Protein AF-A0A7D5C7W1-F1 (afdb_monomer_lite)

pLDDT: mean 70.5, std 14.18, range [37.78, 88.94]

Foldseek 3Di:
DDDPPPPVPQQWKWKWFAAPPDIDIDTDSDVLRNLVVNVVVPHTPKMFIATPNHTPDICVPQPDSVSVNVVVVVVVVVVVQQVQDDPPPVPDPRAHPNRGPPVSVVCVVVVNDDD

Secondary structure (DSSP, 8-state):
------------EEEEEEETTEEEEEEESSHHHHHHHHHHH---SEEEEEETTEEEEEHHHH-SHHHHHHHHHHHHHHHHHHH-B---TT--TT-BSSS--HHHHHHHHTT----

Sequence (115 aa):
MDIPPTETTGRSIIVKLFRRHSVETEPAGSIGDAIATVKAAGDLDEAKILQDDEVVYHSERNGDIEEWERAWEREQRRLSAEASAWDCPHDVEHCFVDDRCIDCQIDRAAGRTEE

Structure (mmCIF, N/CA/C/O backbone):
data_AF-A0A7D5C7W1-F1
#
_entry.id   AF-A0A7D5C7W1-F1
#
loop_
_atom_site.group_PDB
_atom_site.id
_atom_site.type_symbol
_atom_site.label_atom_id
_atom_site.label_alt_id
_atom_site.label_comp_id
_atom_site.label_asym_id
_atom_site.label_entity_id
_atom_site.label_seq_id
_atom_site.pdbx_PDB_ins_code
_atom_site.Cartn_x
_atom_site.Cartn_y
_atom_site.Cartn_z
_atom_site.occupancy
_atom_site.B_iso_or_equiv
_atom_site.auth_seq_id
_atom_site.auth_comp_id
_atom_site.auth_asym_id
_atom_site.auth_atom_id
_atom_site.pdbx_PDB_model_num
ATOM 1 N N . MET A 1 1 ? -26.365 -22.523 -23.723 1.00 37.78 1 MET A N 1
ATOM 2 C CA . MET A 1 1 ? -26.177 -21.530 -22.648 1.00 37.78 1 MET A CA 1
ATOM 3 C C . MET A 1 1 ? -24.685 -21.462 -22.440 1.00 37.78 1 MET A C 1
ATOM 5 O O . MET A 1 1 ? -24.122 -22.398 -21.893 1.00 37.78 1 MET A O 1
ATOM 9 N N . ASP A 1 2 ? -24.074 -20.460 -23.059 1.00 46.09 2 ASP A N 1
ATOM 10 C CA . ASP A 1 2 ? -22.629 -20.259 -23.102 1.00 46.09 2 ASP A CA 1
ATOM 11 C C . ASP A 1 2 ? -22.239 -19.521 -21.819 1.00 46.09 2 ASP A C 1
ATOM 13 O O . ASP A 1 2 ? -22.752 -18.434 -21.550 1.00 46.09 2 ASP A O 1
ATOM 17 N N . ILE A 1 3 ? -21.456 -20.175 -20.966 1.00 53.56 3 ILE A N 1
ATOM 18 C CA . ILE A 1 3 ? -20.878 -19.556 -19.776 1.00 53.56 3 ILE A CA 1
ATOM 19 C C . ILE A 1 3 ? -19.636 -18.841 -20.307 1.00 53.56 3 ILE A C 1
ATOM 21 O O . ILE A 1 3 ? -18.730 -19.544 -20.759 1.00 53.56 3 ILE A O 1
ATOM 25 N N . PRO A 1 4 ? -19.554 -17.500 -20.321 1.00 42.94 4 PRO A N 1
ATOM 26 C CA . PRO A 1 4 ? -18.285 -16.882 -20.651 1.00 42.94 4 PRO A CA 1
ATOM 27 C C . PRO A 1 4 ? -17.288 -17.316 -19.571 1.00 42.94 4 PRO A C 1
ATOM 29 O O . PRO A 1 4 ? -17.618 -17.221 -18.382 1.00 42.94 4 PRO A O 1
ATOM 32 N N . PRO A 1 5 ? -16.081 -17.788 -19.922 1.00 40.34 5 PRO A N 1
ATOM 33 C CA . PRO A 1 5 ? -15.007 -17.812 -18.957 1.00 40.34 5 PRO A CA 1
ATOM 34 C C . PRO A 1 5 ? -14.667 -16.347 -18.685 1.00 40.34 5 PRO A C 1
ATOM 36 O O . PRO A 1 5 ? -13.789 -15.763 -19.307 1.00 40.34 5 PRO A O 1
ATOM 39 N N . THR A 1 6 ? -15.359 -15.721 -17.736 1.00 44.25 6 THR A N 1
ATOM 40 C CA . THR A 1 6 ? -14.728 -14.673 -16.944 1.00 44.25 6 THR A CA 1
ATOM 41 C C . THR A 1 6 ? -13.753 -15.381 -16.019 1.00 44.25 6 THR A C 1
ATOM 43 O O . THR A 1 6 ? -13.923 -15.408 -14.803 1.00 44.25 6 THR A O 1
ATOM 46 N N . GLU A 1 7 ? -12.702 -15.948 -16.611 1.00 38.44 7 GLU A N 1
ATOM 47 C CA . GLU A 1 7 ? -11.394 -16.001 -15.983 1.00 38.44 7 GLU A CA 1
ATOM 48 C C . GLU A 1 7 ? -10.922 -14.542 -15.924 1.00 38.44 7 GLU A C 1
ATOM 50 O O . GLU A 1 7 ? -10.000 -14.096 -16.597 1.00 38.44 7 GLU A O 1
ATOM 55 N N . THR A 1 8 ? -11.663 -13.730 -15.170 1.00 41.16 8 THR A N 1
ATOM 56 C CA . THR A 1 8 ? -11.155 -12.473 -14.684 1.00 41.16 8 THR A CA 1
ATOM 57 C C . THR A 1 8 ? -10.072 -12.946 -13.740 1.00 41.16 8 THR A C 1
ATOM 59 O O . THR A 1 8 ? -10.363 -13.351 -12.617 1.00 41.16 8 THR A O 1
ATOM 62 N N . THR A 1 9 ? -8.821 -12.932 -14.193 1.00 43.38 9 THR A N 1
ATOM 63 C CA . THR A 1 9 ? -7.648 -12.822 -13.323 1.00 43.38 9 THR A CA 1
ATOM 64 C C . THR A 1 9 ? -7.754 -11.477 -12.593 1.00 43.38 9 THR A C 1
ATOM 66 O O . THR A 1 9 ? -6.958 -10.559 -12.764 1.00 43.38 9 THR A O 1
ATOM 69 N N . GLY A 1 10 ? -8.842 -11.295 -11.853 1.00 48.38 10 GLY A N 1
ATOM 70 C CA . GLY A 1 10 ? -9.169 -10.117 -11.097 1.00 48.38 10 GLY A CA 1
ATOM 71 C C . GLY A 1 10 ? -8.410 -10.291 -9.820 1.00 48.38 10 GLY A C 1
ATOM 72 O O . GLY A 1 10 ? -8.976 -10.798 -8.857 1.00 48.38 10 GLY A O 1
ATOM 73 N N . ARG A 1 11 ? -7.122 -9.931 -9.862 1.00 61.25 11 ARG A N 1
ATOM 74 C CA . ARG A 1 11 ? -6.291 -9.743 -8.675 1.00 61.25 11 ARG A CA 1
ATOM 75 C C . ARG A 1 11 ? -7.110 -8.880 -7.721 1.00 61.25 11 ARG A C 1
ATOM 77 O O . ARG A 1 11 ? -7.193 -7.668 -7.899 1.00 61.25 11 ARG A O 1
ATOM 84 N N . SER A 1 12 ? -7.806 -9.524 -6.792 1.00 74.75 12 SER A N 1
ATOM 85 C CA . SER A 1 12 ? -8.755 -8.854 -5.916 1.00 74.75 12 SER A CA 1
ATOM 86 C C . SER A 1 12 ? -7.945 -8.312 -4.766 1.00 74.75 12 SER A C 1
ATOM 88 O O . SER A 1 12 ? -7.435 -9.075 -3.945 1.00 74.75 12 SER A O 1
ATOM 90 N N . ILE A 1 13 ? -7.742 -7.000 -4.773 1.00 85.38 13 ILE A N 1
ATOM 91 C CA . ILE A 1 13 ? -6.924 -6.335 -3.773 1.00 85.38 13 ILE A CA 1
ATOM 92 C C . ILE A 1 13 ? -7.873 -5.767 -2.734 1.00 85.38 13 ILE A C 1
ATOM 94 O O . ILE A 1 13 ? -8.790 -5.012 -3.050 1.00 85.38 13 ILE A O 1
ATOM 98 N N . ILE A 1 14 ? -7.678 -6.178 -1.490 1.00 87.94 14 ILE A N 1
ATOM 99 C CA . ILE A 1 14 ? -8.519 -5.803 -0.366 1.00 87.94 14 ILE A CA 1
ATOM 100 C C . ILE A 1 14 ? -7.636 -5.171 0.693 1.00 87.94 14 ILE A C 1
ATOM 102 O O . ILE A 1 14 ? -6.658 -5.757 1.151 1.00 87.94 14 ILE A O 1
ATOM 106 N N . VAL A 1 15 ? -8.015 -3.979 1.121 1.00 88.00 15 VAL A N 1
ATOM 107 C CA . VAL A 1 15 ? -7.354 -3.250 2.192 1.00 88.00 15 VAL A CA 1
ATOM 108 C C . VAL A 1 15 ? -8.159 -3.425 3.458 1.00 88.00 15 VAL A C 1
ATOM 110 O O . VAL A 1 15 ? -9.334 -3.078 3.496 1.00 88.00 15 VAL A O 1
ATOM 113 N N . LYS A 1 16 ? -7.532 -3.945 4.507 1.00 88.94 16 LYS A N 1
ATOM 114 C CA . LYS A 1 16 ? -8.096 -4.000 5.852 1.00 88.94 16 LYS A CA 1
ATOM 115 C C . LYS A 1 16 ? -7.408 -2.965 6.723 1.00 88.94 16 LYS A C 1
ATOM 117 O O . LYS A 1 16 ? -6.205 -3.038 6.958 1.00 88.94 16 LYS A O 1
ATOM 122 N N . LEU A 1 17 ? -8.198 -2.019 7.198 1.00 88.00 17 LEU A N 1
ATOM 123 C CA . LEU A 1 17 ? -7.801 -0.930 8.069 1.00 88.00 17 LEU A CA 1
ATOM 124 C C . LEU A 1 17 ? -8.345 -1.227 9.463 1.00 88.00 17 LEU A C 1
ATOM 126 O O . LEU A 1 17 ? -9.556 -1.228 9.679 1.00 88.00 17 LEU A O 1
ATOM 130 N N . PHE A 1 18 ? -7.459 -1.498 10.408 1.00 87.25 18 PHE A N 1
ATOM 131 C CA . PHE A 1 18 ? -7.803 -1.746 11.798 1.00 87.25 18 PHE A CA 1
ATOM 132 C C . PHE A 1 18 ? -7.570 -0.468 12.602 1.00 87.25 18 PHE A C 1
ATOM 134 O O . PHE A 1 18 ? -6.472 0.086 12.654 1.00 87.25 18 PHE A O 1
ATOM 141 N N . ARG A 1 19 ? -8.634 -0.005 13.249 1.00 84.12 19 ARG A N 1
ATOM 142 C CA . ARG A 1 19 ? -8.645 1.107 14.199 1.00 84.12 19 ARG A CA 1
ATOM 143 C C . ARG A 1 19 ? -9.031 0.569 15.573 1.00 84.12 19 ARG A C 1
ATOM 145 O O . ARG A 1 19 ? -9.705 -0.457 15.664 1.00 84.12 19 ARG A O 1
ATOM 152 N N . ARG A 1 20 ? -8.723 1.312 16.641 1.00 81.12 20 ARG A N 1
ATOM 153 C CA . ARG A 1 20 ? -9.083 0.962 18.035 1.00 81.12 20 ARG A CA 1
ATOM 154 C C . ARG A 1 20 ? -10.490 0.393 18.249 1.00 81.12 20 ARG A C 1
ATOM 156 O O . ARG A 1 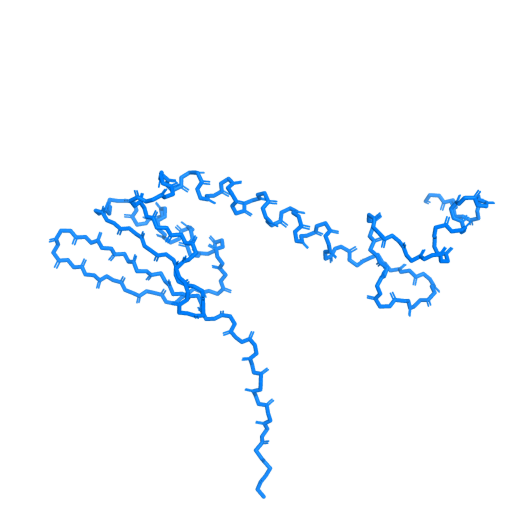20 ? -10.676 -0.419 19.148 1.00 81.12 20 ARG A O 1
ATOM 163 N N . HIS A 1 21 ? -11.484 0.849 17.484 1.00 83.62 21 HIS A N 1
ATOM 164 C CA . HIS A 1 21 ? -12.888 0.457 17.657 1.00 83.62 21 HIS A CA 1
ATOM 165 C C . HIS A 1 21 ? -13.593 0.007 16.369 1.00 83.62 21 HIS A C 1
ATOM 167 O O . HIS A 1 21 ? -14.783 -0.305 16.418 1.00 83.62 21 HIS A O 1
ATOM 173 N N . SER A 1 22 ? -12.907 -0.029 15.226 1.00 83.31 22 SER A N 1
ATOM 174 C CA . SER A 1 22 ? -13.524 -0.392 13.948 1.00 83.31 22 SER A CA 1
ATOM 175 C C . SER A 1 22 ? -12.532 -1.076 13.023 1.00 83.31 22 SER A C 1
ATOM 177 O O . SER A 1 22 ? -11.337 -0.797 13.048 1.00 83.31 22 SER A O 1
ATOM 179 N N . VAL A 1 23 ? -13.051 -1.969 12.187 1.00 85.69 23 VAL A N 1
ATOM 180 C CA . VAL A 1 23 ? -12.305 -2.551 11.075 1.00 85.69 23 VAL A CA 1
ATOM 181 C C . VAL A 1 23 ? -13.021 -2.146 9.803 1.00 85.69 23 VAL A C 1
ATOM 183 O O . VAL A 1 23 ? -14.187 -2.487 9.612 1.00 85.69 23 VAL A O 1
ATOM 186 N N . GLU A 1 24 ? -12.328 -1.398 8.958 1.00 86.50 24 GLU A N 1
ATOM 187 C CA . GLU A 1 24 ? -12.803 -1.006 7.637 1.00 86.50 24 GLU A CA 1
ATOM 188 C C . GLU A 1 24 ? -12.127 -1.888 6.596 1.00 86.50 24 GLU A C 1
ATOM 190 O O . GLU A 1 24 ? -10.955 -2.244 6.718 1.00 86.50 24 GLU A O 1
ATOM 195 N N . THR A 1 25 ? -12.897 -2.332 5.608 1.00 86.06 25 THR A N 1
ATOM 196 C CA . THR A 1 25 ? -12.401 -3.199 4.543 1.00 86.06 25 THR A CA 1
ATOM 197 C C . THR A 1 25 ? -12.825 -2.614 3.214 1.00 86.06 25 THR A C 1
ATOM 199 O O . THR A 1 25 ? -14.011 -2.614 2.904 1.00 86.06 25 THR A O 1
ATOM 202 N N . GLU A 1 26 ? -11.851 -2.137 2.449 1.00 84.75 26 GLU A N 1
ATOM 203 C CA . GLU A 1 26 ? -12.074 -1.419 1.199 1.00 84.75 26 GLU A CA 1
ATOM 204 C C . GLU A 1 26 ? -11.425 -2.198 0.043 1.00 84.75 26 GLU A C 1
ATOM 206 O O . GLU A 1 26 ? -10.246 -2.560 0.132 1.00 84.75 26 GLU A O 1
ATOM 211 N N . PRO A 1 27 ? -12.163 -2.503 -1.037 1.00 83.75 27 PRO A N 1
ATOM 212 C CA . PRO A 1 27 ? -11.574 -3.070 -2.240 1.00 83.75 27 PRO A CA 1
ATOM 213 C C . PRO A 1 27 ? -10.792 -1.989 -2.997 1.00 83.75 27 PRO A C 1
ATOM 215 O O . PRO A 1 27 ? -11.288 -0.883 -3.194 1.00 83.75 27 PRO A O 1
ATOM 218 N N . ALA A 1 28 ? -9.592 -2.324 -3.459 1.00 81.25 28 ALA A N 1
ATOM 219 C CA . ALA A 1 28 ? -8.741 -1.435 -4.239 1.00 81.25 28 ALA A CA 1
ATOM 220 C C . ALA A 1 28 ? -8.519 -1.991 -5.649 1.00 81.25 28 ALA A C 1
ATOM 222 O O . ALA A 1 28 ? -8.446 -3.202 -5.863 1.00 81.25 28 ALA A O 1
ATOM 223 N N . GLY A 1 29 ? -8.371 -1.094 -6.625 1.00 74.50 29 GLY A N 1
ATOM 224 C CA . GLY A 1 29 ? -8.097 -1.485 -8.013 1.00 74.50 29 GLY A CA 1
ATOM 225 C C . GLY A 1 29 ? -6.635 -1.872 -8.268 1.00 74.50 29 GLY A C 1
ATOM 226 O O . GLY A 1 29 ? -6.312 -2.419 -9.321 1.00 74.50 29 GLY A O 1
ATOM 227 N N . SER A 1 30 ? -5.724 -1.549 -7.346 1.00 79.44 30 SER A N 1
ATOM 228 C CA . SER A 1 30 ? -4.277 -1.781 -7.455 1.00 79.44 30 SER A CA 1
ATOM 229 C C . SER A 1 30 ? -3.605 -1.670 -6.083 1.00 79.44 30 SER A C 1
ATOM 231 O O . SER A 1 30 ? -4.146 -1.043 -5.177 1.00 79.44 30 SER A O 1
ATOM 233 N N . ILE A 1 31 ? -2.399 -2.229 -5.926 1.00 80.44 31 ILE A N 1
ATOM 234 C CA . ILE A 1 31 ? -1.649 -2.141 -4.658 1.00 80.44 31 ILE A CA 1
ATOM 235 C C . ILE A 1 31 ? -1.265 -0.688 -4.358 1.00 80.44 31 ILE A C 1
ATOM 237 O O . ILE A 1 31 ? -1.334 -0.263 -3.212 1.00 80.44 31 ILE A O 1
ATOM 241 N N . GLY A 1 32 ? -0.923 0.102 -5.380 1.00 80.19 32 GLY A N 1
ATOM 242 C CA . GLY A 1 32 ? -0.643 1.529 -5.199 1.00 80.19 32 GLY A CA 1
ATOM 243 C C . GLY A 1 32 ? -1.848 2.311 -4.670 1.00 80.19 32 GLY A C 1
ATOM 244 O O . GLY A 1 32 ? -1.694 3.138 -3.777 1.00 80.19 32 GLY A O 1
ATOM 245 N N . ASP A 1 33 ? -3.046 1.997 -5.169 1.00 82.19 33 ASP A N 1
ATOM 246 C CA . ASP A 1 33 ? -4.300 2.577 -4.680 1.00 82.19 33 ASP A CA 1
ATOM 247 C C . ASP A 1 33 ? -4.551 2.158 -3.225 1.00 82.19 33 ASP A C 1
ATOM 249 O O . ASP A 1 33 ? -4.764 3.004 -2.364 1.00 82.19 33 ASP A O 1
ATOM 253 N N . ALA A 1 34 ? -4.354 0.874 -2.913 1.00 85.56 34 ALA A N 1
ATOM 254 C CA . ALA A 1 34 ? -4.447 0.352 -1.554 1.00 85.56 34 ALA A CA 1
ATOM 255 C C . ALA A 1 34 ? -3.501 1.047 -0.557 1.00 85.56 34 ALA A C 1
ATOM 257 O O . ALA A 1 34 ? -3.918 1.432 0.537 1.00 85.56 34 ALA A O 1
ATOM 258 N N . ILE A 1 35 ? -2.229 1.225 -0.928 1.00 84.62 35 ILE A N 1
ATOM 259 C CA . ILE A 1 35 ? -1.226 1.930 -0.116 1.00 84.62 35 ILE A CA 1
ATOM 260 C C . ILE A 1 35 ? -1.637 3.392 0.075 1.00 84.62 35 ILE A C 1
ATOM 262 O O . ILE A 1 35 ? -1.551 3.909 1.191 1.00 84.62 35 ILE A O 1
ATOM 266 N N . ALA A 1 36 ? -2.133 4.049 -0.977 1.00 84.56 36 ALA A N 1
ATOM 267 C CA . ALA A 1 36 ? -2.633 5.415 -0.891 1.00 84.56 36 ALA A CA 1
ATOM 268 C C . ALA A 1 36 ? -3.842 5.523 0.052 1.00 84.56 36 ALA A C 1
ATOM 270 O O . ALA A 1 36 ? -3.887 6.452 0.857 1.00 84.56 36 ALA A O 1
ATOM 271 N N . THR A 1 37 ? -4.772 4.561 0.029 1.00 85.56 37 THR A N 1
ATOM 272 C CA . THR A 1 37 ? -5.904 4.491 0.968 1.00 85.56 37 THR A CA 1
ATOM 273 C C . THR A 1 37 ? -5.427 4.365 2.411 1.00 85.56 37 THR A C 1
ATOM 275 O O . THR A 1 37 ? -5.892 5.108 3.274 1.00 85.56 37 THR A O 1
ATOM 278 N N . VAL A 1 38 ? -4.466 3.476 2.688 1.00 84.75 38 VAL A N 1
ATOM 279 C CA . VAL A 1 38 ? -3.888 3.312 4.036 1.00 84.75 38 VAL A CA 1
ATOM 280 C C . VAL A 1 38 ? -3.209 4.604 4.494 1.00 84.75 38 VAL A C 1
ATOM 282 O O . VAL A 1 38 ? -3.444 5.075 5.605 1.00 84.75 38 VAL A O 1
ATOM 285 N N . LYS A 1 39 ? -2.416 5.227 3.617 1.00 83.81 39 LYS A N 1
ATOM 286 C CA . LYS A 1 39 ? -1.704 6.482 3.891 1.00 83.81 39 LYS A CA 1
ATOM 287 C C . LYS A 1 39 ? -2.661 7.651 4.132 1.00 83.81 39 LYS A C 1
ATOM 289 O O . LYS A 1 39 ? -2.425 8.455 5.028 1.00 83.81 39 LYS A O 1
ATOM 294 N N . ALA A 1 40 ? -3.743 7.735 3.360 1.00 83.06 40 ALA A N 1
ATOM 295 C CA . ALA A 1 40 ? -4.779 8.753 3.512 1.00 83.06 40 ALA A CA 1
ATOM 296 C C . ALA A 1 40 ? -5.602 8.557 4.793 1.00 83.06 40 ALA A C 1
ATOM 298 O O . ALA A 1 40 ? -6.025 9.535 5.407 1.00 83.06 40 ALA A O 1
ATOM 299 N N . ALA A 1 41 ? -5.815 7.304 5.206 1.00 80.06 41 ALA A N 1
ATOM 300 C CA . ALA A 1 41 ? -6.480 6.976 6.460 1.00 80.06 41 ALA A CA 1
ATOM 301 C C . ALA A 1 41 ? -5.623 7.331 7.689 1.00 80.06 41 ALA A C 1
ATOM 303 O O . ALA A 1 41 ? -6.190 7.697 8.719 1.00 80.06 41 ALA A O 1
ATOM 304 N N . GLY A 1 42 ? -4.291 7.291 7.563 1.00 72.94 42 GLY A N 1
ATOM 305 C CA . GLY A 1 42 ? -3.346 7.821 8.545 1.00 72.94 42 GLY A CA 1
ATOM 306 C C . GLY A 1 42 ? -3.351 7.051 9.867 1.00 72.94 42 GLY A C 1
ATOM 307 O O . GLY A 1 42 ? -2.648 6.055 10.000 1.00 72.94 42 GLY A O 1
ATOM 308 N N . ASP A 1 43 ? -4.125 7.533 10.843 1.00 71.00 43 ASP A N 1
ATOM 309 C CA . ASP A 1 43 ? -4.189 7.005 12.213 1.00 71.00 43 ASP A CA 1
ATOM 310 C C . ASP A 1 43 ? -4.891 5.633 12.227 1.00 71.00 43 ASP A C 1
ATOM 312 O O . ASP A 1 43 ? -6.123 5.511 12.208 1.00 71.00 43 ASP A O 1
ATOM 316 N N . LEU A 1 44 ? -4.078 4.584 12.186 1.00 80.38 44 LEU A N 1
ATOM 317 C CA . LEU A 1 44 ? -4.482 3.185 12.138 1.00 80.38 44 LEU A CA 1
ATOM 318 C C . LEU A 1 44 ? -3.639 2.422 13.159 1.00 80.38 44 LEU A C 1
ATOM 320 O O . LEU A 1 44 ? -2.430 2.627 13.235 1.00 80.38 44 LEU A O 1
ATOM 324 N N . ASP A 1 45 ? -4.262 1.530 13.928 1.00 82.06 45 ASP A N 1
ATOM 325 C CA . ASP A 1 45 ? -3.517 0.622 14.809 1.00 82.06 45 ASP A CA 1
ATOM 326 C C . ASP A 1 45 ? -2.822 -0.460 13.978 1.00 82.06 45 ASP A C 1
ATOM 328 O O . ASP A 1 45 ? -1.688 -0.845 14.251 1.00 82.06 45 ASP A O 1
ATOM 332 N N . GLU A 1 46 ? -3.504 -0.945 12.941 1.00 84.12 46 GLU A N 1
ATOM 333 C CA . GLU A 1 46 ? -2.972 -1.965 12.054 1.00 84.12 46 GLU A CA 1
ATOM 334 C C . GLU A 1 46 ? -3.555 -1.818 10.641 1.00 84.12 46 GLU A C 1
ATOM 336 O O . GLU A 1 46 ? -4.711 -1.450 10.450 1.00 84.12 46 GLU A O 1
ATOM 341 N N . ALA A 1 47 ? -2.757 -2.116 9.622 1.00 85.81 47 ALA A N 1
ATOM 342 C CA . ALA A 1 47 ? -3.202 -2.167 8.239 1.00 85.81 47 ALA A CA 1
ATOM 343 C C . ALA A 1 47 ? -2.722 -3.461 7.586 1.00 85.81 47 ALA A C 1
ATOM 345 O O . ALA A 1 47 ? -1.604 -3.922 7.834 1.00 85.81 47 ALA A O 1
ATOM 346 N N . LYS A 1 48 ? -3.565 -4.048 6.736 1.00 88.25 48 LYS A N 1
ATOM 347 C CA . LYS A 1 48 ? -3.223 -5.224 5.930 1.00 88.25 48 LYS A CA 1
ATOM 348 C C . LYS A 1 48 ? -3.709 -5.019 4.510 1.00 88.25 48 LYS A C 1
ATOM 350 O O . LYS A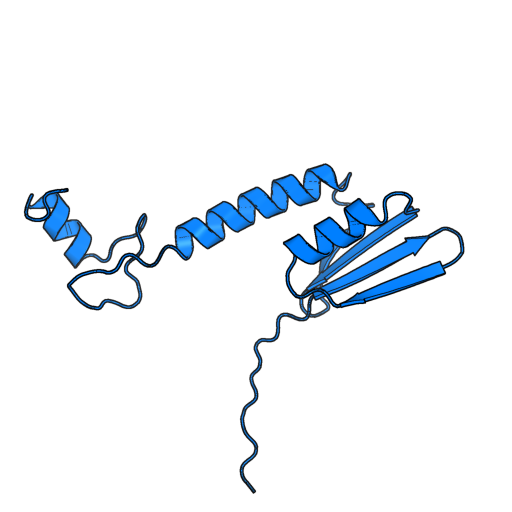 1 48 ? -4.860 -4.649 4.303 1.00 88.25 48 LYS A O 1
ATOM 355 N N . ILE A 1 49 ? -2.852 -5.300 3.543 1.00 87.31 49 ILE A N 1
ATOM 356 C CA . ILE A 1 49 ? -3.234 -5.373 2.136 1.00 87.31 49 ILE A CA 1
ATOM 357 C C . ILE A 1 49 ? -3.214 -6.845 1.762 1.00 87.31 49 ILE A C 1
ATOM 359 O O . ILE A 1 49 ? -2.197 -7.524 1.919 1.00 87.31 49 ILE A O 1
ATOM 363 N N . LEU A 1 50 ? -4.360 -7.327 1.304 1.00 84.25 50 LEU A N 1
ATOM 364 C CA . LEU A 1 50 ? -4.541 -8.661 0.776 1.00 84.25 50 LEU A CA 1
ATOM 365 C C . LEU A 1 50 ? -4.628 -8.560 -0.739 1.00 84.25 50 LEU A C 1
ATOM 367 O O . LEU A 1 50 ? -5.341 -7.708 -1.260 1.00 84.25 50 LEU A O 1
ATOM 371 N N . GLN A 1 51 ? -3.924 -9.431 -1.437 1.00 84.62 51 GLN A N 1
ATOM 372 C CA . GLN A 1 51 ? -4.038 -9.616 -2.870 1.00 84.62 51 GLN A CA 1
ATOM 373 C C . GLN A 1 51 ? -4.430 -11.069 -3.096 1.00 84.62 51 GLN A C 1
ATOM 375 O O . GLN A 1 51 ? -3.673 -11.960 -2.739 1.00 84.62 51 GLN A O 1
ATOM 380 N N . ASP A 1 52 ? -5.601 -11.303 -3.685 1.00 81.62 52 ASP A N 1
ATOM 381 C CA . ASP A 1 52 ? -6.100 -12.665 -3.925 1.00 81.62 52 ASP A CA 1
ATOM 382 C C . ASP A 1 52 ? -6.171 -13.504 -2.631 1.00 81.62 52 ASP A C 1
ATOM 384 O O . ASP A 1 52 ? -5.761 -14.656 -2.576 1.00 81.62 52 ASP A O 1
ATOM 388 N N . ASP A 1 53 ? -6.642 -12.878 -1.546 1.00 75.88 53 ASP A N 1
ATOM 389 C CA . ASP A 1 53 ? -6.681 -13.447 -0.186 1.00 75.88 53 ASP A CA 1
ATOM 390 C C . ASP A 1 53 ? -5.297 -13.681 0.474 1.00 75.88 53 ASP A C 1
ATOM 392 O O . ASP A 1 53 ? -5.220 -13.991 1.663 1.00 75.88 53 ASP A O 1
ATOM 396 N N . GLU A 1 54 ? -4.188 -13.430 -0.231 1.00 79.81 54 GLU A N 1
ATOM 397 C CA . GLU A 1 54 ? -2.827 -13.495 0.313 1.00 79.81 54 GLU A CA 1
ATOM 398 C C . GLU A 1 54 ? -2.386 -12.154 0.916 1.00 79.81 54 GLU A C 1
ATOM 400 O O . GLU A 1 54 ? -2.497 -11.096 0.300 1.00 79.81 54 GLU A O 1
ATOM 405 N N . VAL A 1 55 ? -1.849 -12.178 2.139 1.00 83.06 55 VAL A N 1
ATOM 406 C CA . VAL A 1 55 ? -1.359 -10.968 2.815 1.00 83.06 55 VAL A CA 1
ATOM 407 C C . VAL A 1 55 ? -0.010 -10.550 2.226 1.00 83.06 55 VAL A C 1
ATOM 409 O O . VAL A 1 55 ? 1.027 -11.107 2.581 1.00 83.06 55 VAL A O 1
ATOM 412 N N . VAL A 1 56 ? -0.028 -9.529 1.371 1.00 81.94 56 VAL A N 1
ATOM 413 C CA . VAL A 1 56 ? 1.172 -8.961 0.730 1.00 81.94 56 VAL A CA 1
ATOM 414 C C . VAL A 1 56 ? 1.840 -7.880 1.579 1.00 81.94 56 VAL A C 1
ATOM 416 O O . VAL A 1 56 ? 3.068 -7.815 1.636 1.00 81.94 56 VAL A O 1
ATOM 419 N N . TYR A 1 57 ? 1.055 -7.063 2.287 1.00 82.12 57 TYR A N 1
ATOM 420 C CA . TYR A 1 57 ? 1.581 -6.041 3.197 1.00 82.12 57 TYR A CA 1
ATOM 421 C C . TYR A 1 57 ? 0.862 -6.074 4.540 1.00 82.12 57 TYR A C 1
ATOM 423 O O . TYR A 1 57 ? -0.356 -6.246 4.603 1.00 82.12 57 TYR A O 1
ATOM 431 N N . HIS A 1 58 ? 1.625 -5.906 5.618 1.00 82.31 58 HIS A N 1
ATOM 432 C CA . HIS A 1 58 ? 1.129 -6.001 6.988 1.00 82.31 58 HIS A CA 1
ATOM 433 C C . HIS A 1 58 ? 1.882 -5.048 7.915 1.00 82.31 58 HIS A C 1
ATOM 435 O O . HIS A 1 58 ? 3.106 -5.134 7.991 1.00 82.31 58 HIS A O 1
ATOM 441 N N . SER A 1 59 ? 1.198 -4.133 8.613 1.00 76.94 59 SER A N 1
ATOM 442 C CA . SER A 1 59 ? 1.860 -3.006 9.321 1.00 76.94 59 SER A CA 1
ATOM 443 C C . SER A 1 59 ? 2.752 -3.481 10.453 1.00 76.94 59 SER A C 1
ATOM 445 O O . SER A 1 59 ? 3.862 -2.992 10.607 1.00 76.94 59 SER A O 1
ATOM 447 N N . GLU A 1 60 ? 2.342 -4.534 11.159 1.00 72.75 60 GLU A N 1
ATOM 448 C CA . GLU A 1 60 ? 3.195 -5.136 12.191 1.00 72.75 60 GLU A CA 1
ATOM 449 C C . GLU A 1 60 ? 4.478 -5.797 11.650 1.00 72.75 60 GLU A C 1
ATOM 451 O O . GLU A 1 60 ? 5.421 -6.000 12.411 1.00 72.75 60 GLU A O 1
ATOM 456 N N . ARG A 1 61 ? 4.532 -6.176 10.363 1.00 67.81 61 ARG A N 1
ATOM 457 C CA . ARG A 1 61 ? 5.627 -6.993 9.804 1.00 67.81 61 ARG A CA 1
ATOM 458 C C . ARG A 1 61 ? 6.499 -6.245 8.797 1.00 67.81 61 ARG A C 1
ATOM 460 O O . ARG A 1 61 ? 7.698 -6.498 8.729 1.00 67.81 61 ARG A O 1
ATOM 467 N N . ASN A 1 62 ? 5.897 -5.354 8.018 1.00 66.75 62 ASN A N 1
ATOM 468 C CA . ASN A 1 62 ? 6.533 -4.623 6.926 1.00 66.75 62 ASN A CA 1
ATOM 469 C C . ASN A 1 62 ? 6.885 -3.172 7.301 1.00 66.75 62 ASN A C 1
ATOM 471 O O . ASN A 1 62 ? 7.374 -2.454 6.435 1.00 66.75 62 ASN A O 1
ATOM 475 N N . GLY A 1 63 ? 6.636 -2.748 8.545 1.00 67.88 63 GLY A N 1
ATOM 476 C CA . GLY A 1 63 ? 6.977 -1.407 9.020 1.00 67.88 63 GLY A CA 1
ATOM 477 C C . GLY A 1 63 ? 5.979 -0.336 8.581 1.00 67.88 63 GLY A C 1
ATOM 478 O O . GLY A 1 63 ? 4.816 -0.633 8.286 1.00 67.88 63 GLY A O 1
ATOM 479 N N . ASP A 1 64 ? 6.443 0.913 8.563 1.00 76.44 64 ASP A N 1
ATOM 480 C CA . ASP A 1 64 ? 5.640 2.092 8.242 1.00 76.44 64 ASP A CA 1
ATOM 481 C C . ASP A 1 64 ? 5.123 2.082 6.796 1.00 76.44 64 ASP A C 1
ATOM 483 O O . ASP A 1 64 ? 5.734 1.528 5.878 1.00 76.44 64 ASP A O 1
ATOM 487 N N . ILE A 1 65 ? 4.010 2.782 6.563 1.00 78.31 65 ILE A N 1
ATOM 488 C CA . ILE A 1 65 ? 3.388 2.892 5.234 1.00 78.31 65 ILE A CA 1
ATOM 489 C C . ILE A 1 65 ? 4.338 3.478 4.171 1.00 78.31 65 ILE A C 1
ATOM 491 O O . ILE A 1 65 ? 4.230 3.160 2.987 1.00 78.31 65 ILE A O 1
ATOM 495 N N . GLU A 1 66 ? 5.315 4.289 4.586 1.00 78.00 66 GLU A N 1
ATOM 496 C CA . GLU A 1 66 ? 6.359 4.825 3.706 1.00 78.00 66 GLU A CA 1
ATOM 497 C C . GLU A 1 66 ? 7.286 3.730 3.153 1.00 78.00 66 GLU A C 1
ATOM 499 O O . GLU A 1 66 ? 7.735 3.809 2.007 1.00 78.00 66 GLU A O 1
ATOM 504 N N . GLU A 1 67 ? 7.566 2.681 3.933 1.00 80.81 67 GLU A N 1
ATOM 505 C CA . GLU A 1 67 ? 8.361 1.544 3.463 1.00 80.81 67 GLU A CA 1
ATOM 506 C C . GLU A 1 67 ? 7.601 0.733 2.416 1.00 80.81 67 GLU A C 1
ATOM 508 O O . GLU A 1 67 ? 8.202 0.222 1.467 1.00 80.81 67 GLU A O 1
ATOM 513 N N . TRP A 1 68 ? 6.277 0.665 2.542 1.00 82.81 68 TRP A N 1
ATOM 514 C CA . TRP A 1 68 ? 5.423 -0.050 1.600 1.00 82.81 68 TRP A CA 1
ATOM 515 C C . TRP A 1 68 ? 5.354 0.674 0.278 1.00 82.81 68 TRP A C 1
ATOM 517 O O . TRP A 1 68 ? 5.510 0.036 -0.755 1.00 82.81 68 TRP A O 1
ATOM 527 N N . GLU A 1 69 ? 5.188 1.998 0.314 1.00 79.81 69 GLU A N 1
ATOM 528 C CA . GLU A 1 69 ? 5.226 2.844 -0.876 1.00 79.81 69 GLU A CA 1
ATOM 529 C C . GLU A 1 69 ? 6.562 2.661 -1.602 1.00 79.81 69 GLU A C 1
ATOM 531 O O . GLU A 1 69 ? 6.573 2.345 -2.786 1.00 79.81 69 GLU A O 1
ATOM 536 N N . ARG A 1 70 ? 7.695 2.699 -0.887 1.00 79.62 70 ARG A N 1
ATOM 537 C CA . ARG A 1 70 ? 9.021 2.483 -1.495 1.00 79.62 70 ARG A CA 1
ATOM 538 C C . ARG A 1 70 ? 9.243 1.071 -2.027 1.00 79.62 70 ARG A C 1
ATOM 540 O O . ARG A 1 70 ? 10.014 0.896 -2.975 1.00 79.62 70 ARG A O 1
ATOM 547 N N . ALA A 1 71 ? 8.692 0.054 -1.370 1.00 77.88 71 ALA A N 1
ATOM 548 C CA . ALA A 1 71 ? 8.768 -1.329 -1.832 1.00 77.88 71 ALA A CA 1
ATOM 549 C C . ALA A 1 71 ? 7.897 -1.523 -3.079 1.00 77.88 71 ALA A C 1
ATOM 551 O O . ALA A 1 71 ? 8.360 -2.095 -4.063 1.00 77.88 71 ALA A O 1
ATOM 552 N N . TRP A 1 72 ? 6.685 -0.971 -3.058 1.00 80.25 72 TRP A N 1
ATOM 553 C CA . TRP A 1 72 ? 5.768 -0.963 -4.185 1.00 80.25 72 TRP A CA 1
ATOM 554 C C . TRP A 1 72 ? 6.341 -0.194 -5.367 1.00 80.25 72 TRP A C 1
ATOM 556 O O . TRP A 1 72 ? 6.373 -0.746 -6.449 1.00 80.25 72 TRP A O 1
ATOM 566 N N . GLU A 1 73 ? 6.880 1.013 -5.192 1.00 76.62 73 GLU A N 1
ATOM 567 C CA . GLU A 1 73 ? 7.522 1.774 -6.272 1.00 76.62 73 GLU A CA 1
ATOM 568 C C . GLU A 1 73 ? 8.693 1.011 -6.903 1.00 76.62 73 GLU A C 1
ATOM 570 O O . GLU A 1 73 ? 8.907 1.081 -8.115 1.00 76.62 73 GLU A O 1
ATOM 575 N N . ARG A 1 74 ? 9.460 0.268 -6.095 1.00 73.94 74 ARG A N 1
ATOM 576 C CA . ARG A 1 74 ? 10.538 -0.594 -6.597 1.00 73.94 74 ARG A CA 1
ATOM 577 C C . A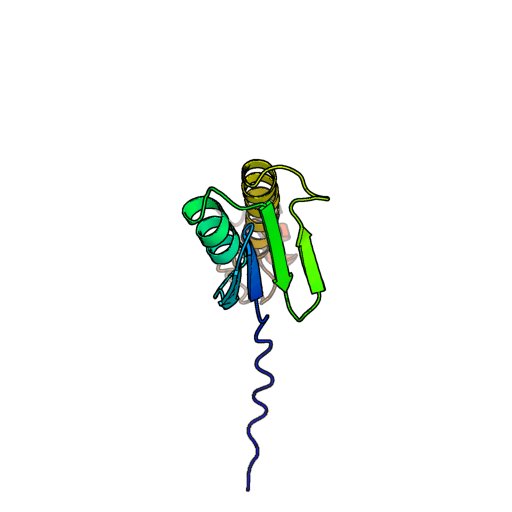RG A 1 74 ? 9.995 -1.755 -7.421 1.00 73.94 74 ARG A C 1
ATOM 579 O O . ARG A 1 74 ? 10.504 -1.988 -8.515 1.00 73.94 74 ARG A O 1
ATOM 586 N N . GLU A 1 75 ? 8.969 -2.442 -6.929 1.00 70.81 75 GLU A N 1
ATOM 587 C CA . GLU A 1 75 ? 8.323 -3.530 -7.667 1.00 70.81 75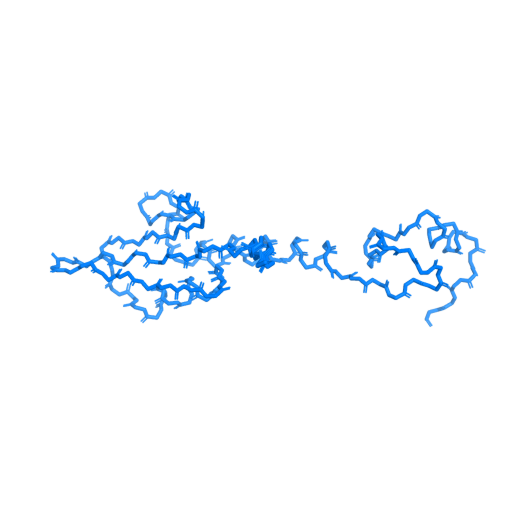 GLU A CA 1
ATOM 588 C C . GLU A 1 75 ? 7.607 -3.004 -8.917 1.00 70.81 75 GLU A C 1
ATOM 590 O O . GLU A 1 75 ? 7.713 -3.593 -9.981 1.00 70.81 75 GLU A O 1
ATOM 595 N N . GLN A 1 76 ? 6.958 -1.842 -8.845 1.00 69.69 76 GLN A N 1
ATOM 596 C CA . GLN A 1 76 ? 6.306 -1.217 -9.986 1.00 69.69 76 GLN A CA 1
ATOM 597 C C . GLN A 1 76 ? 7.315 -0.767 -11.030 1.00 69.69 76 GLN A C 1
ATOM 599 O O . GLN A 1 76 ? 7.049 -0.924 -12.211 1.00 69.69 76 GLN A O 1
ATOM 604 N N . ARG A 1 77 ? 8.479 -0.231 -10.641 1.00 61.50 77 ARG A N 1
ATOM 605 C CA . ARG A 1 77 ? 9.554 0.044 -11.606 1.00 61.50 77 ARG A CA 1
ATOM 606 C C . ARG A 1 77 ? 10.035 -1.223 -12.282 1.00 61.50 77 ARG A C 1
ATOM 608 O O . ARG A 1 77 ? 10.308 -1.177 -13.472 1.00 61.50 77 ARG A O 1
ATOM 615 N N . ARG A 1 78 ? 10.150 -2.320 -11.538 1.00 57.50 78 ARG A N 1
ATOM 616 C CA . ARG A 1 78 ? 10.554 -3.612 -12.085 1.00 57.50 78 ARG A CA 1
ATOM 617 C C . ARG A 1 78 ? 9.500 -4.148 -13.060 1.00 57.50 78 ARG A C 1
ATOM 619 O O . ARG A 1 78 ? 9.822 -4.360 -14.220 1.00 57.50 78 ARG A O 1
ATOM 626 N N . LEU A 1 79 ? 8.235 -4.180 -12.649 1.00 57.81 79 LEU A N 1
ATOM 627 C CA . LEU A 1 79 ? 7.099 -4.580 -13.482 1.00 57.81 79 LEU A CA 1
ATOM 628 C C . LEU A 1 79 ? 6.877 -3.654 -14.686 1.00 57.81 79 LEU A C 1
ATOM 630 O O . LEU A 1 79 ? 6.526 -4.131 -15.753 1.00 57.81 79 LEU A O 1
ATOM 634 N N . SER A 1 80 ? 7.084 -2.342 -14.554 1.00 50.19 80 SER A N 1
ATOM 635 C CA . SER A 1 80 ? 6.993 -1.377 -15.663 1.00 50.19 80 SER A CA 1
ATOM 636 C C . SER A 1 80 ? 8.202 -1.435 -16.596 1.00 50.19 80 SER A C 1
ATOM 638 O O . SER A 1 80 ? 8.060 -1.143 -17.783 1.00 50.19 80 SER A O 1
ATOM 640 N N . ALA A 1 81 ? 9.384 -1.806 -16.094 1.00 52.19 81 ALA A N 1
ATOM 641 C CA . ALA A 1 81 ? 10.535 -2.125 -16.936 1.00 52.19 81 ALA A CA 1
ATOM 642 C C . ALA A 1 81 ? 10.274 -3.411 -17.736 1.00 52.19 81 ALA A C 1
ATOM 644 O O . ALA A 1 81 ? 10.556 -3.450 -18.929 1.00 52.19 81 ALA A O 1
ATOM 645 N N . GLU A 1 82 ? 9.637 -4.406 -17.112 1.00 48.66 82 GLU A N 1
ATOM 646 C CA . GLU A 1 82 ? 9.155 -5.624 -17.773 1.00 48.66 82 GLU A CA 1
ATOM 647 C C . GLU A 1 82 ? 7.957 -5.362 -18.712 1.00 48.66 82 GLU A C 1
ATOM 649 O O . GLU A 1 82 ? 7.792 -6.077 -19.690 1.00 48.66 82 GLU A O 1
ATOM 654 N N . ALA A 1 83 ? 7.134 -4.335 -18.466 1.00 46.88 83 ALA A N 1
ATOM 655 C CA . ALA A 1 83 ? 5.919 -4.030 -19.237 1.00 46.88 83 ALA A CA 1
ATOM 656 C C . ALA A 1 83 ? 6.071 -2.893 -20.262 1.00 46.88 83 ALA A C 1
ATOM 658 O O . ALA A 1 83 ? 5.095 -2.538 -20.927 1.00 46.88 83 ALA A O 1
ATOM 659 N N . SER A 1 84 ? 7.262 -2.309 -20.421 1.00 45.62 84 SER A N 1
ATOM 660 C CA . SER A 1 84 ? 7.513 -1.340 -21.492 1.00 45.62 84 SER A CA 1
ATOM 661 C C . SER A 1 84 ? 7.661 -2.091 -22.810 1.00 45.62 84 SER A C 1
ATOM 663 O O . SER A 1 84 ? 8.776 -2.345 -23.270 1.00 45.62 84 SER A O 1
ATOM 665 N N . ALA A 1 85 ? 6.517 -2.486 -23.375 1.00 48.88 85 ALA A N 1
ATOM 666 C CA . ALA A 1 85 ? 6.393 -3.010 -24.724 1.00 48.88 85 ALA A CA 1
ATOM 667 C C . ALA A 1 85 ? 7.046 -2.005 -25.673 1.00 48.88 85 ALA A C 1
ATOM 669 O O . ALA A 1 85 ? 6.569 -0.884 -25.858 1.00 48.88 85 ALA A O 1
ATOM 670 N N . TRP A 1 86 ? 8.202 -2.385 -26.201 1.00 51.88 86 TRP A N 1
ATOM 671 C CA . TRP A 1 86 ? 8.799 -1.663 -27.303 1.00 51.88 86 TRP A CA 1
ATOM 672 C C . TRP A 1 86 ? 8.030 -2.088 -28.547 1.00 51.88 86 TRP A C 1
ATOM 674 O O . TRP A 1 86 ? 7.815 -3.283 -28.746 1.00 51.88 86 TRP A O 1
ATOM 684 N N . ASP A 1 87 ? 7.617 -1.131 -29.376 1.00 54.34 87 ASP A N 1
ATOM 685 C CA . ASP A 1 87 ? 7.013 -1.421 -30.677 1.00 54.34 87 ASP A CA 1
ATOM 686 C C . ASP A 1 87 ? 8.120 -2.010 -31.572 1.00 54.34 87 ASP A C 1
ATOM 688 O O . ASP A 1 87 ? 8.853 -1.296 -32.260 1.00 54.34 87 ASP A O 1
ATOM 692 N N . CYS A 1 88 ? 8.386 -3.315 -31.432 1.00 58.03 88 CYS A N 1
ATOM 693 C CA . CYS A 1 88 ? 9.448 -3.961 -32.194 1.00 58.03 88 CYS A CA 1
ATOM 694 C C . CYS A 1 88 ? 8.944 -4.121 -33.628 1.00 58.03 88 CYS A C 1
ATOM 696 O O . CYS A 1 88 ? 7.898 -4.736 -33.840 1.00 58.03 88 CYS A O 1
ATOM 698 N N . PRO A 1 89 ? 9.712 -3.658 -34.627 1.00 65.12 89 PRO A N 1
ATOM 699 C CA . PRO A 1 89 ? 9.329 -3.713 -36.039 1.00 65.12 89 PRO A CA 1
ATOM 700 C C . PRO A 1 89 ? 9.154 -5.141 -36.588 1.00 65.12 89 PRO A C 1
ATOM 702 O O . PRO A 1 89 ? 8.752 -5.319 -37.735 1.00 65.12 89 PRO A O 1
ATOM 705 N N . HIS A 1 90 ? 9.458 -6.154 -35.775 1.00 64.50 90 HIS A N 1
ATOM 706 C CA . HIS A 1 90 ? 9.320 -7.573 -36.085 1.00 64.50 90 HIS A CA 1
ATOM 707 C C . HIS A 1 90 ? 8.051 -8.207 -35.489 1.00 64.50 90 HIS A C 1
ATOM 709 O O . HIS A 1 90 ? 7.893 -9.418 -35.614 1.00 64.50 90 HIS A O 1
ATOM 715 N N . ASP A 1 91 ? 7.178 -7.414 -34.849 1.00 61.75 91 ASP A N 1
ATOM 716 C CA . ASP A 1 91 ? 5.890 -7.851 -34.281 1.00 61.75 91 ASP A CA 1
ATOM 717 C C . ASP A 1 91 ? 6.042 -9.048 -33.319 1.00 61.75 91 ASP A C 1
ATOM 719 O O . ASP A 1 91 ? 5.357 -10.064 -33.407 1.00 61.75 91 ASP A O 1
ATOM 723 N N . VAL A 1 92 ? 7.026 -8.966 -32.415 1.00 64.38 92 VAL A N 1
ATOM 724 C CA . VAL A 1 92 ? 7.307 -10.021 -31.429 1.00 64.38 92 VAL A CA 1
ATOM 725 C C . VAL A 1 92 ? 6.680 -9.649 -30.089 1.00 64.38 92 VAL A C 1
ATOM 727 O O . VAL A 1 92 ? 7.062 -8.647 -29.487 1.00 64.38 92 VAL A O 1
ATOM 730 N N . GLU A 1 93 ? 5.787 -10.506 -29.584 1.00 57.91 93 GLU A N 1
ATOM 731 C CA . GLU A 1 93 ? 5.007 -10.303 -28.346 1.00 57.91 93 GLU A CA 1
ATOM 732 C C . GLU A 1 93 ? 5.862 -10.124 -27.072 1.00 57.91 93 GLU A C 1
ATOM 734 O O . GLU A 1 93 ? 5.388 -9.604 -26.066 1.00 57.91 93 GLU A O 1
ATOM 739 N N . HIS A 1 94 ? 7.136 -10.521 -27.114 1.00 58.53 94 HIS A N 1
ATOM 740 C CA . HIS A 1 94 ? 8.090 -10.425 -26.003 1.00 58.53 94 HIS A CA 1
ATOM 741 C C . HIS A 1 94 ? 9.260 -9.474 -26.294 1.00 58.53 94 HIS A C 1
ATOM 743 O O . HIS A 1 94 ? 10.389 -9.750 -25.898 1.00 58.53 94 HIS A O 1
ATOM 749 N N . CYS A 1 95 ? 9.037 -8.389 -27.042 1.00 60.53 95 CYS A N 1
ATOM 750 C CA . CYS A 1 95 ? 10.060 -7.362 -27.216 1.00 60.53 95 CYS A CA 1
ATOM 751 C C . CYS A 1 95 ? 9.810 -6.164 -26.296 1.00 60.53 95 CYS A C 1
ATOM 753 O O . CYS A 1 95 ? 8.920 -5.347 -26.526 1.00 60.53 95 CYS A O 1
ATOM 755 N N . PHE A 1 96 ? 10.659 -6.019 -25.286 1.00 61.41 96 PHE A N 1
ATOM 756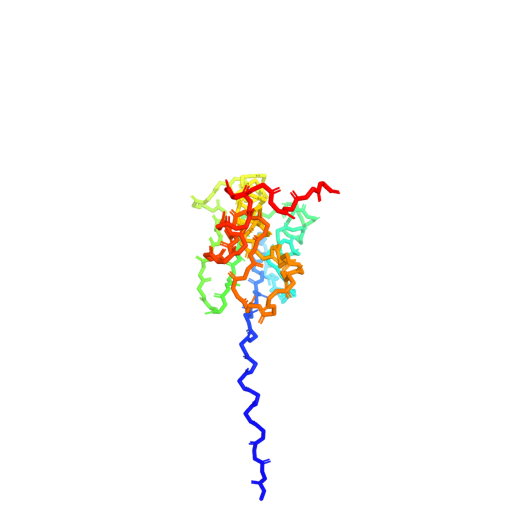 C CA . PHE A 1 96 ? 10.596 -4.927 -24.323 1.00 61.41 96 PHE A CA 1
ATOM 757 C C . PHE A 1 96 ? 11.762 -3.954 -24.523 1.00 61.41 96 PHE A C 1
ATOM 759 O O . PHE A 1 96 ? 12.765 -4.277 -25.161 1.00 61.41 96 PHE A O 1
ATOM 766 N N . VAL A 1 97 ? 11.629 -2.727 -24.011 1.00 57.06 97 VAL A N 1
ATOM 767 C CA . VAL A 1 97 ? 12.662 -1.678 -24.146 1.00 57.06 97 VAL A CA 1
ATOM 768 C C . VAL A 1 97 ? 14.016 -2.122 -23.582 1.00 57.06 97 VAL A C 1
ATOM 770 O O . VAL A 1 97 ? 15.052 -1.802 -24.175 1.00 57.06 97 VAL A O 1
ATOM 773 N N . ASP A 1 98 ? 13.984 -2.857 -22.468 1.00 54.94 98 ASP A N 1
ATOM 774 C CA . ASP A 1 98 ? 15.160 -3.358 -21.750 1.00 54.94 98 ASP A CA 1
ATOM 775 C C . ASP A 1 98 ? 15.548 -4.775 -22.216 1.00 54.94 98 ASP A C 1
ATOM 777 O O . ASP A 1 98 ? 16.719 -5.032 -22.488 1.00 54.94 98 ASP A O 1
ATOM 781 N N . ASP A 1 99 ? 14.556 -5.649 -22.439 1.00 59.38 99 ASP A N 1
ATOM 782 C CA . ASP A 1 99 ? 14.730 -7.001 -22.987 1.00 59.38 99 ASP A CA 1
ATOM 783 C C . ASP A 1 99 ? 14.153 -7.081 -24.409 1.00 59.38 99 ASP A C 1
ATOM 785 O O . ASP A 1 99 ? 13.029 -7.526 -24.657 1.00 59.38 99 ASP A O 1
ATOM 789 N N . ARG A 1 100 ? 14.915 -6.550 -25.371 1.00 65.31 100 ARG A N 1
ATOM 790 C CA . ARG A 1 100 ? 14.534 -6.614 -26.788 1.00 65.31 100 ARG A CA 1
ATOM 791 C C . ARG A 1 100 ? 14.594 -8.062 -27.265 1.00 65.31 100 ARG A C 1
ATOM 793 O O . ARG A 1 100 ? 15.470 -8.809 -26.836 1.00 65.31 100 ARG A O 1
ATOM 800 N N . CYS A 1 101 ? 13.739 -8.455 -28.208 1.00 70.31 101 CYS A N 1
ATOM 801 C CA . CYS A 1 101 ? 13.815 -9.796 -28.785 1.00 70.31 101 CYS A CA 1
ATOM 802 C C . CYS A 1 101 ? 15.181 -10.036 -29.455 1.00 70.31 101 CYS A C 1
ATOM 804 O O . CYS A 1 101 ? 15.874 -9.090 -29.837 1.00 70.31 101 CYS A O 1
ATOM 806 N N . ILE A 1 102 ? 15.560 -11.305 -29.631 1.00 72.69 102 ILE A N 1
ATOM 807 C CA . ILE A 1 102 ? 16.858 -11.687 -30.213 1.00 72.69 102 ILE A CA 1
ATOM 808 C C . ILE A 1 102 ? 17.109 -10.994 -31.565 1.00 72.69 102 ILE A C 1
ATOM 810 O O . ILE A 1 102 ? 18.235 -10.584 -31.830 1.00 72.69 102 ILE A O 1
ATOM 814 N N . ASP A 1 103 ? 16.073 -10.779 -32.380 1.00 70.12 103 ASP A N 1
ATOM 815 C CA . ASP A 1 103 ? 16.191 -10.078 -33.665 1.00 70.12 103 ASP A CA 1
ATOM 816 C C . ASP A 1 103 ? 16.486 -8.576 -33.481 1.00 70.12 103 ASP A C 1
ATOM 818 O O . ASP A 1 103 ? 17.488 -8.073 -33.987 1.00 70.12 103 ASP A O 1
ATOM 822 N N . CYS A 1 104 ? 15.709 -7.892 -32.628 1.00 70.81 104 CYS A N 1
ATOM 823 C CA . CYS A 1 104 ? 15.921 -6.493 -32.239 1.00 70.81 104 CYS A CA 1
ATOM 824 C C . CYS A 1 104 ? 17.305 -6.298 -31.525 1.00 70.81 104 CYS A C 1
ATOM 826 O O . CYS A 1 104 ? 17.912 -5.226 -31.619 1.00 70.81 104 CYS A O 1
ATOM 828 N N . GLN A 1 105 ? 17.862 -7.320 -30.848 1.00 71.56 105 GLN A N 1
ATOM 829 C CA . GLN A 1 105 ? 19.229 -7.304 -30.286 1.00 71.56 105 GLN A CA 1
ATOM 830 C C . GLN A 1 105 ? 20.320 -7.462 -31.358 1.00 71.56 105 GLN A C 1
ATOM 832 O O . GLN A 1 105 ? 21.326 -6.745 -31.324 1.00 71.56 105 GLN A O 1
ATOM 837 N N . ILE A 1 106 ? 20.130 -8.377 -32.314 1.00 76.75 106 ILE A N 1
ATOM 838 C CA . ILE A 1 106 ? 21.046 -8.578 -33.446 1.00 76.75 106 ILE A CA 1
ATOM 839 C C . ILE A 1 106 ? 21.079 -7.329 -34.326 1.00 76.75 106 ILE A C 1
ATOM 841 O O . ILE A 1 106 ? 22.154 -6.925 -34.765 1.00 76.75 106 ILE A O 1
ATOM 845 N N . ASP A 1 107 ? 19.932 -6.696 -34.562 1.00 71.06 107 ASP A N 1
ATOM 846 C CA . ASP A 1 107 ? 19.826 -5.493 -35.384 1.00 71.06 107 ASP A CA 1
ATOM 847 C C . ASP A 1 107 ? 20.584 -4.300 -34.778 1.00 71.06 107 ASP A C 1
ATOM 849 O O . ASP A 1 107 ? 21.382 -3.649 -35.461 1.00 71.06 107 ASP A O 1
ATOM 853 N N . ARG A 1 108 ? 20.458 -4.110 -33.456 1.00 68.81 108 ARG A N 1
ATOM 854 C CA . ARG A 1 108 ? 21.252 -3.133 -32.697 1.00 68.81 108 ARG A CA 1
ATOM 855 C C . ARG A 1 108 ? 22.750 -3.440 -32.758 1.00 68.81 108 ARG A C 1
ATOM 857 O O . ARG A 1 108 ? 23.550 -2.533 -32.969 1.00 68.81 108 ARG A O 1
ATOM 864 N N . ALA A 1 109 ? 23.143 -4.702 -32.577 1.00 70.38 109 ALA A N 1
ATOM 865 C CA . ALA A 1 109 ? 24.548 -5.115 -32.645 1.00 70.38 109 ALA A CA 1
ATOM 866 C C . ALA A 1 109 ? 25.135 -4.975 -34.062 1.00 70.38 109 ALA A C 1
ATOM 868 O O . ALA A 1 109 ? 26.330 -4.728 -34.219 1.00 70.38 109 ALA A O 1
ATOM 869 N N . ALA A 1 110 ? 24.293 -5.105 -35.088 1.00 72.81 110 ALA A N 1
ATOM 870 C CA . ALA A 1 110 ? 24.643 -4.911 -36.489 1.00 72.81 110 ALA A CA 1
ATOM 871 C C . ALA A 1 110 ? 24.598 -3.436 -36.938 1.00 72.81 110 ALA A C 1
ATOM 873 O O . ALA A 1 110 ? 24.947 -3.157 -38.084 1.00 72.81 110 ALA A O 1
ATOM 874 N N . GLY A 1 111 ? 24.188 -2.505 -36.064 1.00 65.75 111 GLY A N 1
ATOM 875 C CA . GLY A 1 111 ? 24.127 -1.068 -36.349 1.00 65.75 111 GLY A CA 1
ATOM 876 C C . GLY A 1 111 ? 23.039 -0.670 -37.350 1.00 65.75 111 GLY A C 1
ATOM 877 O O . GLY A 1 111 ? 23.220 0.298 -38.080 1.00 65.75 111 GLY A O 1
ATOM 878 N N . ARG A 1 112 ? 21.948 -1.439 -37.437 1.00 60.72 112 ARG A N 1
ATOM 879 C CA . ARG A 1 112 ? 20.860 -1.221 -38.407 1.00 60.72 112 ARG A CA 1
ATOM 880 C C . ARG A 1 112 ? 19.699 -0.375 -37.874 1.00 60.72 112 ARG A C 1
ATOM 882 O O . ARG A 1 112 ? 18.891 0.096 -38.670 1.00 60.72 112 ARG A O 1
ATOM 889 N N . THR A 1 113 ? 19.661 -0.118 -36.569 1.00 53.41 113 THR A N 1
ATOM 890 C CA . THR A 1 113 ? 18.706 0.795 -35.930 1.00 53.41 113 THR A CA 1
ATOM 891 C C . THR A 1 113 ? 19.435 2.073 -35.497 1.00 53.41 113 THR A C 1
ATOM 893 O O . THR A 1 113 ? 20.146 2.072 -34.491 1.00 53.41 113 THR A O 1
ATOM 896 N N . GLU A 1 114 ? 19.300 3.143 -36.286 1.00 51.00 114 GLU A N 1
ATOM 897 C CA . GLU A 1 114 ? 19.626 4.514 -35.865 1.00 51.00 114 GLU A CA 1
ATOM 898 C C . GLU A 1 114 ? 18.455 5.0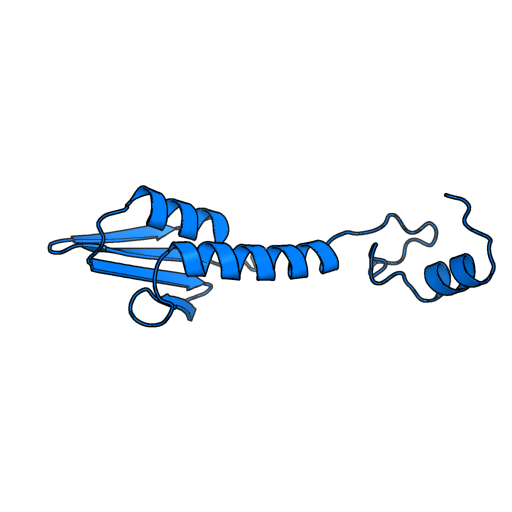88 -35.039 1.00 51.00 114 GLU A C 1
ATOM 900 O O . GLU A 1 114 ? 17.310 4.672 -35.209 1.00 51.00 114 GLU A O 1
ATOM 905 N N . GLU A 1 115 ? 18.814 5.965 -34.102 1.00 45.19 115 GLU A N 1
ATOM 906 C CA . GLU A 1 115 ? 18.083 6.475 -32.924 1.00 45.19 115 GLU A CA 1
ATOM 907 C C . GLU A 1 115 ? 16.626 6.934 -33.116 1.00 45.19 115 GLU A C 1
ATOM 909 O O . GLU A 1 115 ? 16.322 7.638 -34.107 1.00 45.19 115 GLU A O 1
#

Radius of gyration: 20.32 Å; chains: 1; bounding box: 51×30×56 Å